Protein AF-A0A354F4V1-F1 (afdb_monomer_lite)

Secondary structure (DSSP, 8-state):
-PPPEEEEEE-TTSSSEEEEEEE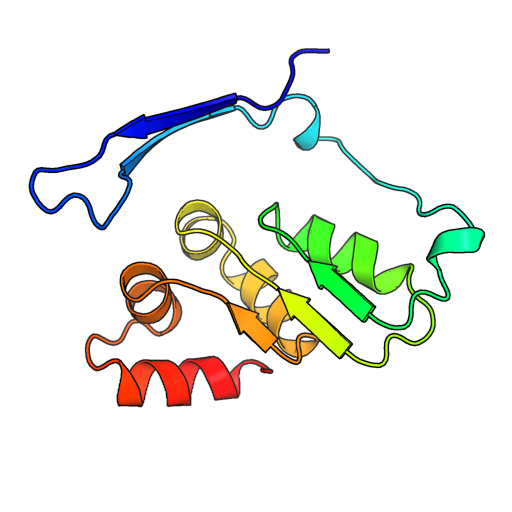-GGGSS------GGGTT-SEEEE-SS-HHHHHHHHTT-S--SEEEEE--HHHHHHSHHHHHHHHTT-SEEE--HHHHHHHHT-S-HHHHHHHHGGG--

Sequence (121 aa):
GKTFRWKGEYGYQLNEAQTLETHLNVFESFKPSLPQSYRDSEGVFLANINPELQTDVLNQVTSPKIIACDTMNFWISGKRDALLKTLEHVDILIINDGEARQLAMEANLVKAARIIRSYGP

Structure (mmCIF, N/CA/C/O backbone):
data_AF-A0A354F4V1-F1
#
_entry.id   AF-A0A354F4V1-F1
#
loop_
_atom_site.group_PDB
_atom_site.id
_atom_site.type_symbol
_atom_site.label_atom_id
_atom_site.label_alt_id
_atom_site.label_comp_id
_atom_site.label_asym_id
_atom_site.label_entity_id
_atom_site.label_seq_id
_atom_site.pdbx_PDB_ins_code
_atom_site.Cartn_x
_atom_site.Cartn_y
_atom_site.Cartn_z
_atom_site.occupancy
_atom_site.B_iso_or_equiv
_atom_site.auth_seq_id
_atom_site.auth_comp_id
_atom_site.auth_asym_id
_atom_site.auth_atom_id
_atom_site.pdbx_PDB_model_num
ATOM 1 N N . GLY A 1 1 ? 3.494 23.229 10.298 1.00 70.69 1 GLY A N 1
ATOM 2 C CA . GLY A 1 1 ? 4.749 22.741 9.684 1.00 70.69 1 GLY A CA 1
ATOM 3 C C . GLY A 1 1 ? 4.635 22.772 8.170 1.00 70.69 1 GLY A C 1
ATOM 4 O O . GLY A 1 1 ? 3.585 23.164 7.673 1.00 70.69 1 GLY A O 1
ATOM 5 N N . LYS A 1 2 ? 5.686 22.377 7.437 1.00 81.06 2 LYS A N 1
ATOM 6 C CA . LYS A 1 2 ? 5.610 22.202 5.973 1.00 81.06 2 LYS A CA 1
ATOM 7 C C . LYS A 1 2 ? 4.626 21.071 5.637 1.00 81.06 2 LYS A C 1
ATOM 9 O O . LYS A 1 2 ? 4.586 20.075 6.347 1.00 81.06 2 LYS A O 1
ATOM 14 N N . THR A 1 3 ? 3.815 21.220 4.597 1.00 86.44 3 THR A N 1
ATOM 15 C CA . THR A 1 3 ? 2.844 20.193 4.173 1.00 86.44 3 THR A CA 1
ATOM 16 C C . THR A 1 3 ? 3.509 19.149 3.286 1.00 86.44 3 THR A C 1
ATOM 18 O O . THR A 1 3 ? 4.550 19.436 2.704 1.00 86.44 3 THR A O 1
ATOM 21 N N . PHE A 1 4 ? 2.906 17.971 3.123 1.00 89.25 4 PHE A N 1
ATOM 22 C CA . PHE A 1 4 ? 3.334 17.012 2.098 1.00 89.25 4 PHE A CA 1
ATOM 23 C C . PHE A 1 4 ? 3.468 17.688 0.724 1.00 89.25 4 PHE A C 1
ATOM 25 O O . PHE A 1 4 ? 2.629 18.520 0.355 1.00 89.25 4 PHE A O 1
ATOM 32 N N . ARG A 1 5 ? 4.532 17.363 -0.015 1.00 89.50 5 ARG A N 1
ATOM 33 C CA . ARG A 1 5 ? 4.749 17.830 -1.391 1.00 89.50 5 ARG A CA 1
ATOM 34 C C . ARG A 1 5 ? 5.261 16.680 -2.243 1.00 89.50 5 ARG A C 1
ATOM 36 O O . ARG A 1 5 ? 6.236 16.035 -1.880 1.00 89.50 5 ARG A O 1
ATOM 43 N N . TRP A 1 6 ? 4.641 16.489 -3.397 1.00 91.94 6 TRP A N 1
ATOM 44 C CA . TRP A 1 6 ? 5.083 15.542 -4.410 1.00 91.94 6 TRP A CA 1
ATOM 45 C C . TRP A 1 6 ? 5.206 16.262 -5.751 1.00 91.94 6 TRP A C 1
ATOM 47 O O . TRP A 1 6 ? 4.386 17.128 -6.070 1.00 91.94 6 TRP A O 1
ATOM 57 N N . LYS A 1 7 ? 6.247 15.921 -6.507 1.00 89.75 7 LYS A N 1
ATOM 58 C CA . LYS A 1 7 ? 6.497 16.398 -7.863 1.00 89.75 7 LYS A CA 1
ATOM 59 C C . LYS A 1 7 ? 6.728 15.182 -8.744 1.00 89.75 7 LYS A C 1
ATOM 61 O O . LYS A 1 7 ? 7.647 14.405 -8.487 1.00 89.75 7 LYS A O 1
ATOM 66 N N . GLY A 1 8 ? 5.920 15.055 -9.786 1.00 88.94 8 GLY A N 1
ATOM 67 C CA . GLY A 1 8 ? 6.067 14.008 -10.782 1.00 88.94 8 GLY A CA 1
ATOM 68 C C . GLY A 1 8 ? 6.063 14.554 -12.199 1.00 88.94 8 GLY A C 1
ATOM 69 O O . GLY A 1 8 ? 5.629 15.681 -12.446 1.00 88.94 8 GLY A O 1
ATOM 70 N N . GLU A 1 9 ? 6.555 13.735 -13.114 1.00 88.69 9 GLU A N 1
ATOM 71 C CA . GLU A 1 9 ? 6.563 13.983 -14.549 1.00 88.69 9 GLU A CA 1
ATOM 72 C C . GLU A 1 9 ? 6.009 12.760 -15.277 1.00 88.69 9 GLU A C 1
ATOM 74 O O . GLU A 1 9 ? 6.259 11.622 -14.885 1.00 88.69 9 GLU A O 1
ATOM 79 N N . TYR A 1 10 ? 5.252 12.998 -16.343 1.00 86.44 10 TYR A N 1
ATOM 80 C CA . TYR A 1 10 ? 4.800 11.940 -17.234 1.00 86.44 10 TYR A CA 1
ATOM 81 C C . TYR A 1 10 ? 5.704 11.882 -18.460 1.00 86.44 10 TYR A C 1
ATOM 83 O O . TYR A 1 10 ? 5.982 12.904 -19.087 1.00 86.44 10 TYR A O 1
ATOM 91 N N . GLY A 1 11 ? 6.123 10.671 -18.827 1.00 81.56 11 GLY A N 1
ATOM 92 C CA . GLY A 1 11 ? 6.780 10.433 -20.109 1.00 81.56 11 GLY A CA 1
ATOM 93 C C . GLY A 1 11 ? 5.791 10.466 -21.281 1.00 81.56 11 GLY A C 1
ATOM 94 O O . GLY A 1 11 ? 4.583 10.591 -21.101 1.00 81.56 11 GLY A O 1
ATOM 95 N N . TYR A 1 12 ? 6.289 10.258 -22.501 1.00 80.00 12 TYR A N 1
ATOM 96 C CA . TYR A 1 12 ? 5.474 10.275 -23.729 1.00 80.00 12 TYR A CA 1
ATOM 97 C C . TYR A 1 12 ? 4.294 9.295 -23.738 1.00 80.00 12 TYR A C 1
ATOM 99 O O . TYR A 1 12 ? 3.299 9.541 -24.410 1.00 80.00 12 TYR A O 1
ATOM 107 N N . GLN A 1 13 ? 4.409 8.180 -23.013 1.00 76.69 13 GLN A N 1
ATOM 108 C CA . GLN A 1 13 ? 3.350 7.174 -22.923 1.00 76.69 13 GLN A CA 1
ATOM 109 C C . GLN A 1 13 ? 2.207 7.591 -21.985 1.00 76.69 13 GLN A C 1
ATOM 111 O O . GLN A 1 13 ? 1.187 6.916 -21.977 1.00 76.69 13 GLN A O 1
ATOM 116 N N . LEU A 1 14 ? 2.375 8.670 -21.202 1.00 77.06 14 LEU A N 1
ATOM 117 C CA . LEU A 1 14 ? 1.391 9.277 -20.288 1.00 77.06 14 LEU A CA 1
ATOM 118 C C . LEU A 1 14 ? 0.724 8.329 -19.266 1.00 77.06 14 LEU A C 1
ATOM 120 O O . LEU A 1 14 ? -0.190 8.746 -18.563 1.00 77.06 14 LEU A O 1
ATOM 124 N N . ASN A 1 15 ? 1.198 7.087 -19.145 1.00 74.38 15 ASN A N 1
ATOM 125 C CA . ASN A 1 15 ? 0.615 6.063 -18.274 1.00 74.38 15 ASN A CA 1
ATOM 126 C C . ASN A 1 15 ? 1.322 5.942 -16.921 1.00 74.38 15 ASN A C 1
ATOM 128 O O . ASN A 1 15 ? 0.682 5.624 -15.926 1.00 74.38 15 ASN A O 1
ATOM 132 N N . GLU A 1 16 ? 2.631 6.198 -16.871 1.00 71.75 16 GLU A N 1
ATOM 133 C CA . GLU A 1 16 ? 3.426 6.091 -15.648 1.00 71.75 16 GLU A CA 1
ATOM 134 C C . GLU A 1 16 ? 3.967 7.467 -15.251 1.00 71.75 16 GLU A C 1
ATOM 136 O O . GLU A 1 16 ? 4.593 8.165 -16.058 1.00 71.75 16 GLU A O 1
ATOM 141 N N . ALA A 1 17 ? 3.715 7.854 -14.000 1.00 80.62 17 ALA A N 1
ATOM 142 C CA . ALA A 1 17 ? 4.274 9.059 -13.409 1.00 80.62 17 ALA A CA 1
ATOM 143 C C . ALA A 1 17 ? 5.641 8.745 -12.786 1.00 80.62 17 ALA A C 1
ATOM 145 O O . ALA A 1 17 ? 5.748 7.985 -11.820 1.00 80.62 17 ALA A O 1
ATOM 146 N N . GLN A 1 18 ? 6.690 9.384 -13.292 1.00 81.00 18 GLN A N 1
ATOM 147 C CA . GLN A 1 18 ? 8.000 9.367 -12.657 1.00 81.00 18 GLN A CA 1
ATOM 148 C C . GLN A 1 18 ? 7.996 10.326 -11.472 1.00 81.00 18 GLN A C 1
ATOM 150 O O . GLN A 1 18 ? 7.706 11.512 -11.616 1.00 81.00 18 GLN A O 1
ATOM 155 N N . THR A 1 19 ? 8.324 9.818 -10.286 1.00 83.19 19 THR A N 1
ATOM 156 C CA . THR A 1 19 ? 8.482 10.657 -9.094 1.00 83.19 19 THR A CA 1
ATOM 157 C C . THR A 1 19 ? 9.821 11.387 -9.169 1.00 83.19 19 THR A C 1
ATOM 159 O O . THR A 1 19 ? 10.870 10.752 -9.106 1.00 83.19 19 THR A O 1
ATOM 162 N N . LEU A 1 20 ? 9.779 12.716 -9.286 1.00 85.00 20 LEU A N 1
ATOM 163 C CA . LEU A 1 20 ? 10.964 13.578 -9.291 1.00 85.00 20 LEU A CA 1
ATOM 164 C C . LEU A 1 20 ? 11.372 13.963 -7.867 1.00 85.00 20 LEU A C 1
ATOM 166 O O . LEU A 1 20 ? 12.552 13.948 -7.531 1.00 85.00 20 LEU A O 1
ATOM 170 N N . GLU A 1 21 ? 10.395 14.314 -7.028 1.00 86.75 21 GLU A N 1
ATOM 171 C CA . GLU A 1 21 ? 10.624 14.686 -5.631 1.00 86.75 21 GLU A CA 1
ATOM 172 C C . GLU A 1 21 ? 9.443 14.267 -4.749 1.00 86.75 21 GLU A C 1
ATOM 174 O O . GLU A 1 21 ? 8.284 14.517 -5.089 1.00 86.75 21 GLU A O 1
ATOM 179 N N . THR A 1 22 ? 9.744 13.721 -3.570 1.00 85.44 22 THR A N 1
ATOM 180 C CA . THR A 1 22 ? 8.765 13.452 -2.508 1.00 85.44 22 THR A CA 1
ATOM 181 C C . THR A 1 22 ? 9.271 14.051 -1.205 1.00 85.44 22 THR A C 1
ATOM 183 O O . THR A 1 22 ? 10.302 13.636 -0.682 1.00 85.44 22 THR A O 1
ATOM 186 N N . HIS A 1 23 ? 8.524 15.003 -0.654 1.00 87.19 23 HIS A N 1
ATOM 187 C CA . HIS A 1 23 ? 8.782 15.604 0.651 1.00 87.19 23 HIS A CA 1
ATOM 188 C C . HIS A 1 23 ? 7.650 15.211 1.599 1.00 87.19 23 HIS A C 1
ATOM 190 O O . HIS A 1 23 ? 6.547 15.767 1.534 1.00 87.19 23 HIS A O 1
ATOM 196 N N . LEU A 1 24 ? 7.925 14.245 2.478 1.00 83.81 24 LEU A N 1
ATOM 197 C CA . LEU A 1 24 ? 6.952 13.733 3.446 1.00 83.81 24 LEU A CA 1
ATOM 198 C C . LEU A 1 24 ? 6.527 14.823 4.446 1.00 83.81 24 LEU A C 1
ATOM 200 O O . LEU A 1 24 ? 5.336 14.966 4.738 1.00 83.81 24 LEU A O 1
ATOM 204 N N . ASN A 1 25 ? 7.476 15.649 4.904 1.00 89.50 25 ASN A N 1
ATOM 205 C CA . ASN A 1 25 ? 7.246 16.776 5.809 1.00 89.50 25 ASN A CA 1
ATOM 206 C C . ASN A 1 25 ? 6.427 16.361 7.049 1.00 89.50 25 ASN A C 1
ATOM 208 O O . ASN A 1 25 ? 6.854 15.492 7.798 1.00 89.50 25 ASN A O 1
ATOM 212 N N . VAL A 1 26 ? 5.241 16.943 7.283 1.00 86.38 26 VAL A N 1
ATOM 213 C CA . VAL A 1 26 ? 4.375 16.588 8.429 1.00 86.38 26 VAL A CA 1
ATOM 214 C C . VAL A 1 26 ? 4.078 15.091 8.547 1.00 86.38 26 VAL A C 1
ATOM 216 O O . VAL A 1 26 ? 3.821 14.645 9.660 1.00 86.38 26 VAL A O 1
ATOM 21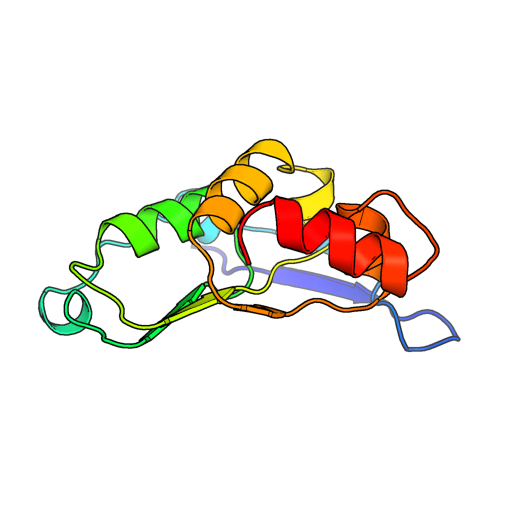9 N N . PHE A 1 27 ? 4.146 14.319 7.455 1.00 83.81 27 PHE A N 1
ATOM 220 C CA . PHE A 1 27 ? 3.945 12.870 7.493 1.00 83.81 27 PHE A CA 1
ATOM 221 C C . PHE A 1 27 ? 5.145 12.067 8.008 1.00 83.81 27 PHE A C 1
ATOM 223 O O . PHE A 1 27 ? 4.963 10.902 8.339 1.00 83.81 27 PHE A O 1
ATOM 230 N N . GLU A 1 28 ? 6.339 12.653 8.137 1.00 79.81 28 GLU A N 1
ATOM 231 C CA . GLU A 1 28 ? 7.519 11.939 8.662 1.00 79.81 28 GLU A CA 1
ATOM 232 C C . GLU A 1 28 ? 7.324 11.485 10.109 1.00 79.81 28 GLU A C 1
ATOM 234 O O . GLU A 1 28 ? 7.739 10.394 10.487 1.00 79.81 28 GLU A O 1
ATOM 239 N N . SER A 1 29 ? 6.663 12.317 10.914 1.00 79.62 29 SER A N 1
ATOM 240 C CA . SER A 1 29 ? 6.390 12.057 12.328 1.00 79.62 29 SER A CA 1
ATOM 241 C C . SER A 1 29 ? 4.896 11.946 12.628 1.00 79.62 29 SER A C 1
ATOM 243 O O . SER A 1 29 ? 4.488 12.069 13.785 1.00 79.62 29 SER A O 1
ATOM 245 N N . PHE A 1 30 ? 4.058 11.792 11.601 1.00 83.69 30 PHE A N 1
ATOM 246 C CA . PHE A 1 30 ? 2.616 11.726 11.785 1.00 83.69 30 PHE A CA 1
ATOM 247 C C . PHE A 1 30 ? 2.227 10.401 12.435 1.00 83.69 30 PHE A C 1
ATOM 249 O O . PHE A 1 30 ? 2.518 9.332 11.911 1.00 83.69 30 PHE A O 1
ATOM 256 N N . LYS A 1 31 ? 1.557 10.491 13.585 1.00 84.06 31 LYS A N 1
ATOM 257 C CA . LYS A 1 31 ? 1.008 9.352 14.324 1.00 84.06 31 LYS A CA 1
ATOM 258 C C . LYS A 1 31 ? -0.477 9.615 14.586 1.00 84.06 31 LYS A C 1
ATOM 260 O O . LYS A 1 31 ? -0.800 10.283 15.571 1.00 84.06 31 LYS A O 1
ATOM 265 N N . PRO A 1 32 ? -1.378 9.199 13.682 1.00 86.12 32 PRO A N 1
ATOM 266 C CA . PRO A 1 32 ? -2.801 9.438 13.822 1.00 86.12 32 PRO A CA 1
ATOM 267 C C . PRO A 1 32 ? -3.340 8.634 15.001 1.00 86.12 32 PRO A C 1
ATOM 269 O O . PRO A 1 32 ? -3.111 7.432 15.103 1.00 86.12 32 PRO A O 1
ATOM 272 N N . SER A 1 33 ? -4.090 9.312 15.865 1.00 92.75 33 SER A N 1
ATOM 273 C CA . SER A 1 33 ? -4.966 8.669 16.839 1.00 92.75 33 SER A CA 1
ATOM 274 C C . SER A 1 33 ? -6.391 8.788 16.318 1.00 92.75 33 SER A C 1
ATOM 276 O O . SER A 1 33 ? -6.900 9.904 16.176 1.00 92.75 33 SER A O 1
ATOM 278 N N . LEU A 1 34 ? -7.015 7.659 15.980 1.00 92.19 34 LEU A N 1
ATOM 279 C CA . LEU A 1 34 ? -8.387 7.653 15.488 1.00 92.19 34 LEU A CA 1
ATOM 280 C C . LEU A 1 34 ? -9.347 8.068 16.614 1.00 92.19 34 LEU A C 1
ATOM 282 O O . LEU A 1 34 ? -9.314 7.460 17.698 1.00 92.19 34 LEU A O 1
ATOM 286 N N . PRO A 1 35 ? -10.230 9.059 16.370 1.00 94.00 35 PRO A N 1
ATOM 287 C CA . PRO A 1 35 ? -11.335 9.368 17.269 1.00 94.00 35 PRO A CA 1
ATOM 288 C C . PRO A 1 35 ? -12.192 8.127 17.525 1.00 94.00 35 PRO A C 1
ATOM 290 O O . PRO A 1 35 ? -12.341 7.285 16.642 1.00 94.00 35 PRO A O 1
ATOM 293 N N . GLN A 1 36 ? -12.800 8.033 18.711 1.00 91.94 36 GLN A N 1
ATOM 294 C CA . GLN A 1 36 ? -13.610 6.870 19.096 1.00 91.94 36 GLN A CA 1
ATOM 295 C C . GLN A 1 36 ? -14.709 6.548 18.072 1.00 91.94 36 GLN A C 1
ATOM 297 O O . GLN A 1 36 ? -14.947 5.381 17.793 1.00 91.94 36 GLN A O 1
ATOM 302 N N . SER A 1 37 ? -15.313 7.580 17.477 1.00 93.06 37 SER A N 1
ATOM 303 C CA . SER A 1 37 ? -16.369 7.472 16.464 1.00 93.06 37 SER A CA 1
ATOM 304 C C . SER A 1 37 ? -15.927 6.864 15.132 1.00 93.06 37 SER A C 1
ATOM 306 O O . SER A 1 37 ? -16.770 6.662 14.272 1.00 93.06 37 SER A O 1
ATOM 308 N N . TYR A 1 38 ? -14.621 6.703 14.894 1.00 92.38 38 TYR A N 1
ATOM 309 C CA . TYR A 1 38 ? -14.083 6.128 13.654 1.00 92.38 38 TYR A CA 1
ATOM 310 C C . TYR A 1 38 ? -13.556 4.703 13.863 1.00 92.38 38 TYR A C 1
ATOM 312 O O . TYR A 1 38 ? -13.233 4.021 12.890 1.00 92.38 38 TYR A O 1
ATOM 320 N N . ARG A 1 39 ? -13.450 4.232 15.113 1.00 94.44 39 ARG A N 1
ATOM 321 C CA . ARG A 1 39 ? -12.879 2.912 15.436 1.00 94.44 39 ARG A CA 1
ATOM 322 C C . ARG A 1 39 ? -13.824 1.752 15.130 1.00 94.44 39 ARG A C 1
ATOM 324 O O . ARG A 1 39 ? -13.369 0.615 15.061 1.00 94.44 39 ARG A O 1
ATOM 331 N N . ASP A 1 40 ? -15.109 2.028 14.949 1.00 94.31 40 ASP A N 1
ATOM 332 C CA . ASP A 1 40 ? -16.166 1.091 14.560 1.00 94.31 40 ASP A CA 1
ATOM 333 C C . ASP A 1 40 ? -16.489 1.145 13.055 1.00 94.31 40 ASP A C 1
ATOM 335 O O . ASP A 1 40 ? -17.495 0.591 12.615 1.00 94.31 40 ASP A O 1
ATOM 339 N N . SER A 1 41 ? -15.625 1.778 12.252 1.00 95.19 41 SER A N 1
ATOM 340 C CA . SER A 1 41 ? -15.781 1.833 10.796 1.00 95.19 41 SER A CA 1
ATOM 341 C C . SER A 1 41 ? -15.851 0.428 10.190 1.00 95.19 41 SER A C 1
ATOM 343 O O . SER A 1 41 ? -14.922 -0.368 10.324 1.00 95.19 41 SER A O 1
ATOM 345 N N . GLU A 1 42 ? -16.937 0.142 9.468 1.00 95.19 42 GLU A N 1
ATOM 346 C CA . GLU A 1 42 ? -17.133 -1.157 8.810 1.00 95.19 42 GLU A CA 1
ATOM 347 C C . GLU A 1 42 ? -16.264 -1.329 7.557 1.00 95.19 42 GLU A C 1
ATOM 349 O O . GLU A 1 42 ? -15.974 -2.454 7.162 1.00 95.19 42 GLU A O 1
ATOM 354 N N . GLY A 1 43 ? -15.857 -0.232 6.920 1.00 96.31 43 GLY A N 1
ATOM 355 C CA . GLY A 1 43 ? -14.983 -0.239 5.752 1.00 96.31 43 GLY A CA 1
ATOM 356 C C . GLY A 1 43 ? -13.782 0.664 5.978 1.00 96.31 43 GLY A C 1
ATOM 357 O O . GLY A 1 43 ? -13.938 1.804 6.420 1.00 96.31 43 GLY A O 1
ATOM 358 N N . VAL A 1 44 ? -12.590 0.162 5.666 1.00 97.25 44 VAL A N 1
ATOM 359 C CA . VAL A 1 44 ? -11.334 0.901 5.809 1.00 97.25 44 VAL A CA 1
ATOM 360 C C . VAL A 1 44 ? -10.657 0.986 4.451 1.00 97.25 44 VAL A C 1
ATOM 362 O O . VAL A 1 44 ? -10.424 -0.030 3.803 1.00 97.25 44 VAL A O 1
ATOM 365 N N . PHE A 1 45 ? -10.327 2.206 4.029 1.00 97.69 45 PHE A N 1
ATOM 366 C CA . PHE A 1 45 ? -9.494 2.439 2.856 1.00 97.69 45 PHE A CA 1
ATOM 367 C C . PHE A 1 45 ? -8.136 2.992 3.289 1.00 97.69 45 PHE A C 1
ATOM 369 O O . PHE A 1 45 ? -8.012 4.154 3.683 1.00 97.69 45 PHE A O 1
ATOM 376 N N . LEU A 1 46 ? -7.123 2.132 3.243 1.00 96.88 46 LEU A N 1
ATOM 377 C CA . LEU A 1 46 ? -5.729 2.445 3.519 1.00 96.88 46 LEU A CA 1
ATOM 378 C C . LEU A 1 46 ? -5.119 3.104 2.280 1.00 96.88 46 LEU A C 1
ATOM 380 O O . LEU A 1 46 ? -4.433 2.463 1.490 1.00 96.88 46 LEU A O 1
ATOM 384 N N . ALA A 1 47 ? -5.414 4.391 2.106 1.00 96.19 47 ALA A N 1
ATOM 385 C CA . ALA A 1 47 ? -4.877 5.177 1.004 1.00 96.19 47 ALA A CA 1
ATOM 386 C C . ALA A 1 47 ? -3.339 5.288 1.068 1.00 96.19 47 ALA A C 1
ATOM 388 O O . ALA A 1 47 ? -2.731 5.144 2.136 1.00 96.19 47 ALA A O 1
ATOM 389 N N . ASN A 1 48 ? -2.727 5.591 -0.072 1.00 95.19 48 ASN A N 1
ATOM 390 C CA . ASN A 1 48 ? -1.296 5.547 -0.311 1.00 95.19 48 ASN A CA 1
ATOM 391 C C . ASN A 1 48 ? -0.537 6.451 0.664 1.00 95.19 48 ASN A C 1
ATOM 393 O O . ASN A 1 48 ? -0.572 7.682 0.582 1.00 95.19 48 ASN A O 1
ATOM 397 N N . ILE A 1 49 ? 0.192 5.814 1.574 1.00 94.00 49 ILE A N 1
ATOM 398 C CA . ILE A 1 49 ? 1.101 6.436 2.530 1.00 94.00 49 ILE A CA 1
ATOM 399 C C . ILE A 1 49 ? 2.088 5.369 3.027 1.00 94.00 49 ILE A C 1
ATOM 401 O O . ILE A 1 49 ? 2.072 4.235 2.557 1.00 94.00 49 ILE A O 1
ATOM 405 N N . ASN A 1 50 ? 2.970 5.723 3.964 1.00 94.00 50 ASN A N 1
ATOM 406 C CA . ASN A 1 50 ? 3.887 4.774 4.591 1.00 94.00 50 ASN A CA 1
ATOM 407 C C . ASN A 1 50 ? 3.120 3.517 5.073 1.00 94.00 50 ASN A C 1
ATOM 409 O O . ASN A 1 50 ? 2.219 3.674 5.898 1.00 94.00 50 ASN A O 1
ATOM 413 N N . PRO A 1 51 ? 3.488 2.295 4.639 1.00 96.19 51 PRO A N 1
ATOM 414 C CA . PRO A 1 51 ? 2.787 1.071 5.032 1.00 96.19 51 PRO A CA 1
ATOM 415 C C . PRO A 1 51 ? 2.705 0.850 6.546 1.00 96.19 51 PRO A C 1
ATOM 417 O O . PRO A 1 51 ? 1.693 0.390 7.062 1.00 96.19 51 PRO A O 1
ATOM 420 N N . GLU A 1 52 ? 3.729 1.268 7.295 1.00 94.69 52 GLU A N 1
ATOM 421 C CA . GLU A 1 52 ? 3.702 1.202 8.764 1.00 94.69 52 GLU A CA 1
ATOM 422 C C . GLU A 1 52 ? 2.565 2.051 9.343 1.00 94.69 52 GLU A C 1
ATOM 424 O O . GLU A 1 52 ? 1.883 1.634 10.271 1.00 94.69 52 GLU A O 1
ATOM 429 N N . LEU A 1 53 ? 2.313 3.217 8.743 1.00 94.44 53 LEU A N 1
ATOM 430 C CA . LEU A 1 53 ? 1.217 4.090 9.138 1.00 94.44 53 LEU A CA 1
ATOM 431 C C . LEU A 1 53 ? -0.144 3.492 8.763 1.00 94.44 53 LEU A C 1
ATOM 433 O O . LEU A 1 53 ? -1.099 3.628 9.523 1.00 94.44 53 LEU A O 1
ATOM 437 N N . GLN A 1 54 ? -0.235 2.837 7.600 1.00 95.94 54 GLN A N 1
ATOM 438 C CA . GLN A 1 54 ? -1.442 2.119 7.185 1.00 95.94 54 GLN A CA 1
ATOM 439 C C . GLN A 1 54 ? -1.789 1.035 8.216 1.00 95.94 54 GLN A C 1
ATOM 441 O O . GLN A 1 54 ? -2.921 0.980 8.697 1.00 95.94 54 GLN A O 1
ATOM 446 N N . THR A 1 55 ? -0.797 0.246 8.634 1.00 95.06 55 THR A N 1
ATOM 447 C CA . THR A 1 55 ? -0.949 -0.765 9.688 1.00 95.06 55 THR A CA 1
ATOM 448 C C . THR A 1 55 ? -1.298 -0.143 11.046 1.00 95.06 55 THR A C 1
ATOM 450 O O . THR A 1 55 ? -2.201 -0.629 11.724 1.00 95.06 55 THR A O 1
ATOM 453 N N . ASP A 1 56 ? -0.655 0.961 11.439 1.00 94.62 56 ASP A N 1
ATOM 454 C CA . ASP A 1 56 ? -0.955 1.669 12.693 1.00 94.62 56 ASP A CA 1
ATOM 455 C C . ASP A 1 56 ? -2.397 2.197 12.744 1.00 94.62 56 ASP A C 1
ATOM 457 O O . ASP A 1 56 ? -3.028 2.190 13.804 1.00 94.62 56 ASP A O 1
ATOM 461 N N . VAL A 1 57 ? -2.934 2.668 11.615 1.00 94.50 57 VAL A N 1
ATOM 462 C CA . VAL A 1 57 ? -4.339 3.086 11.498 1.00 94.50 57 VAL A CA 1
ATOM 463 C C . VAL A 1 57 ? -5.259 1.874 11.583 1.00 94.50 57 VAL A C 1
ATOM 465 O O . VAL A 1 57 ? -6.226 1.907 12.344 1.00 94.50 57 VAL A O 1
ATOM 468 N N . LEU A 1 58 ? -4.948 0.801 10.852 1.00 95.12 58 LEU A N 1
ATOM 469 C CA . LEU A 1 58 ? -5.758 -0.414 10.842 1.00 95.12 58 LEU A CA 1
ATOM 470 C C . LEU A 1 58 ? -5.877 -1.036 12.241 1.00 95.12 58 LEU A C 1
ATOM 472 O O . LEU A 1 58 ? -6.977 -1.386 12.657 1.00 95.12 58 LEU A O 1
ATOM 476 N N . ASN A 1 59 ? -4.784 -1.072 13.007 1.00 95.06 59 ASN A N 1
ATOM 477 C CA . ASN A 1 59 ? -4.751 -1.595 14.379 1.00 95.06 59 ASN A CA 1
ATOM 478 C C . ASN A 1 59 ? -5.639 -0.820 15.369 1.00 95.06 59 ASN A C 1
ATOM 480 O O . ASN A 1 59 ? -5.897 -1.294 16.475 1.00 95.06 59 ASN A O 1
ATOM 484 N N . GLN A 1 60 ? -6.087 0.385 15.008 1.00 95.88 60 GLN A N 1
ATOM 485 C CA . GLN A 1 60 ? -7.000 1.187 15.824 1.00 95.88 60 GLN A CA 1
ATOM 486 C C . GLN A 1 60 ? -8.477 0.950 15.477 1.00 95.88 60 GLN A C 1
ATOM 488 O O . GLN A 1 60 ? -9.349 1.427 16.209 1.00 95.88 60 GLN A O 1
ATOM 493 N N . VAL A 1 61 ? -8.771 0.235 14.385 1.00 96.19 61 VAL A N 1
ATOM 494 C CA . VAL A 1 61 ? -10.129 -0.135 13.969 1.00 96.19 61 VAL A CA 1
ATOM 495 C C . VAL A 1 61 ? -10.477 -1.500 14.561 1.00 96.19 61 VAL A C 1
ATOM 497 O O . VAL A 1 61 ? -9.691 -2.437 14.512 1.00 96.19 61 VAL A O 1
ATOM 500 N N . THR A 1 62 ? -11.659 -1.617 15.163 1.00 92.94 62 THR A N 1
ATOM 501 C CA . THR A 1 62 ? -12.002 -2.756 16.030 1.00 92.94 62 THR A CA 1
ATOM 502 C C . THR A 1 62 ? -12.405 -4.002 15.242 1.00 92.94 62 THR A C 1
ATOM 504 O O . THR A 1 62 ? -12.033 -5.112 15.617 1.00 92.94 62 THR A O 1
ATOM 507 N N . SER A 1 63 ? -13.206 -3.857 14.184 1.00 93.12 63 SER A N 1
ATOM 508 C CA . SER A 1 63 ? -13.703 -4.986 13.379 1.00 93.12 63 SER A CA 1
ATOM 509 C C . SER A 1 63 ? -14.185 -4.508 12.003 1.00 93.12 63 SER A C 1
ATOM 511 O O . SER A 1 63 ? -15.394 -4.466 11.759 1.00 93.12 63 SER A O 1
ATOM 513 N N . PRO A 1 64 ? -13.267 -4.103 11.107 1.00 95.56 64 PRO A N 1
ATOM 514 C CA . PRO A 1 64 ? -13.645 -3.773 9.741 1.00 95.56 64 PRO A CA 1
ATOM 515 C C . PRO A 1 64 ? -14.164 -5.028 9.025 1.00 95.56 64 PRO A C 1
ATOM 517 O O . PRO A 1 64 ? -13.643 -6.126 9.207 1.00 95.56 64 PRO A O 1
ATOM 520 N N . LYS A 1 6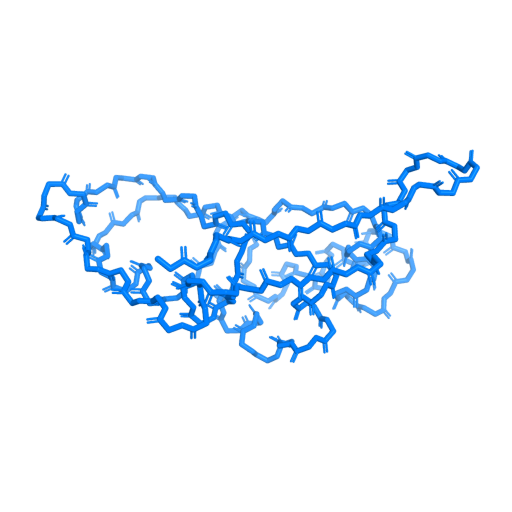5 ? -15.204 -4.867 8.208 1.00 96.62 65 LYS A N 1
ATOM 521 C CA . LYS A 1 65 ? -15.751 -5.916 7.335 1.00 96.62 65 LYS A CA 1
ATOM 522 C C . LYS A 1 65 ? -15.019 -5.997 6.000 1.00 96.62 65 LYS A C 1
ATOM 524 O O . LYS A 1 65 ? -15.110 -7.020 5.333 1.00 96.62 65 LYS A O 1
ATOM 529 N N . ILE A 1 66 ? -14.389 -4.898 5.587 1.00 97.56 66 ILE A N 1
ATOM 530 C CA . ILE A 1 66 ? -13.630 -4.819 4.344 1.00 97.56 66 ILE A CA 1
ATOM 531 C C . ILE A 1 66 ? -12.489 -3.813 4.464 1.00 97.56 66 ILE A C 1
ATOM 533 O O . ILE A 1 66 ? -12.674 -2.690 4.947 1.00 97.56 66 ILE A O 1
ATOM 537 N N . ILE A 1 67 ? -11.315 -4.220 4.002 1.00 98.19 67 ILE A N 1
ATOM 538 C CA . ILE A 1 67 ? -10.089 -3.436 4.016 1.00 98.19 67 ILE A CA 1
ATOM 539 C C . ILE A 1 67 ? -9.581 -3.340 2.581 1.00 98.19 67 ILE A C 1
ATOM 541 O O . ILE A 1 67 ? -9.118 -4.315 1.991 1.00 98.19 67 ILE A O 1
ATOM 545 N N . ALA A 1 68 ? -9.662 -2.142 2.017 1.00 98.12 68 ALA A N 1
ATOM 546 C CA . ALA A 1 68 ? -9.060 -1.821 0.734 1.00 98.12 68 ALA A CA 1
ATOM 547 C C . ALA A 1 68 ? -7.776 -1.011 0.950 1.00 98.12 68 ALA A C 1
ATOM 549 O O . ALA A 1 68 ? -7.678 -0.232 1.896 1.00 98.12 68 ALA A O 1
ATOM 550 N N . CYS A 1 69 ? -6.791 -1.184 0.079 1.00 98.06 69 CYS A N 1
ATOM 551 C CA . CYS A 1 69 ? -5.496 -0.521 0.161 1.00 98.06 69 CYS A CA 1
ATOM 552 C C . CYS A 1 69 ? -5.021 -0.134 -1.238 1.00 98.06 69 CYS A C 1
ATOM 554 O O . CYS A 1 69 ? -5.215 -0.890 -2.192 1.00 98.06 69 CYS A O 1
ATOM 556 N N . ASP A 1 70 ? -4.376 1.019 -1.354 1.00 97.75 70 ASP A N 1
ATOM 557 C CA . ASP A 1 70 ? -3.505 1.340 -2.479 1.00 97.75 70 ASP A CA 1
ATOM 558 C C . ASP A 1 70 ? -2.108 1.736 -1.965 1.00 97.75 70 ASP A C 1
ATOM 560 O O . ASP A 1 70 ? -1.853 1.918 -0.769 1.00 97.75 70 ASP A O 1
ATOM 564 N N . THR A 1 71 ? -1.142 1.774 -2.875 1.00 96.12 71 THR A N 1
ATOM 565 C CA . THR A 1 71 ? 0.250 2.101 -2.556 1.00 96.12 71 THR A CA 1
ATOM 566 C C . THR A 1 71 ? 0.892 2.809 -3.744 1.00 96.12 71 THR A C 1
ATOM 568 O O . THR A 1 71 ? 0.197 3.255 -4.650 1.00 96.12 71 THR A O 1
ATOM 571 N N . MET A 1 72 ? 2.215 2.955 -3.740 1.00 94.19 72 MET A N 1
ATOM 572 C CA . MET A 1 72 ? 2.955 3.477 -4.885 1.00 94.19 72 MET A CA 1
ATOM 573 C C . MET A 1 72 ? 4.337 2.839 -4.999 1.00 94.19 72 MET A C 1
ATOM 575 O O . MET A 1 72 ? 4.893 2.323 -4.023 1.00 94.19 72 MET A O 1
ATOM 579 N N . ASN A 1 73 ? 4.942 2.974 -6.176 1.00 91.56 73 ASN A N 1
ATOM 580 C CA . ASN A 1 73 ? 6.313 2.548 -6.471 1.00 91.56 73 ASN A CA 1
ATOM 581 C C . ASN A 1 73 ? 7.358 2.948 -5.405 1.00 91.56 73 ASN A C 1
ATOM 583 O O . ASN A 1 73 ? 8.260 2.160 -5.110 1.00 91.56 73 ASN A O 1
ATOM 587 N N . PHE A 1 74 ? 7.227 4.132 -4.792 1.00 91.56 74 PHE A N 1
ATOM 588 C CA . PHE A 1 74 ? 8.103 4.607 -3.714 1.00 91.56 74 PHE A CA 1
ATOM 589 C C . PHE A 1 74 ? 8.098 3.669 -2.496 1.00 91.56 74 PHE A C 1
ATOM 591 O O . PHE A 1 74 ? 9.165 3.323 -1.987 1.00 91.56 74 PHE A O 1
ATOM 598 N N . TRP A 1 75 ? 6.926 3.201 -2.056 1.00 95.19 7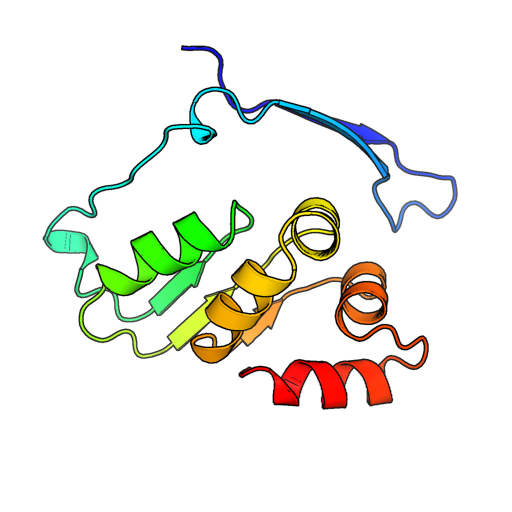5 TRP A N 1
ATOM 599 C CA . TRP A 1 75 ? 6.817 2.272 -0.925 1.00 95.19 75 TRP A CA 1
ATOM 600 C C . TRP A 1 75 ? 7.154 0.838 -1.323 1.00 95.19 75 TRP A C 1
ATOM 602 O O . TRP A 1 75 ? 7.797 0.140 -0.540 1.00 95.19 75 TRP A O 1
ATOM 612 N N . ILE A 1 76 ? 6.810 0.425 -2.548 1.00 96.25 76 ILE A N 1
ATOM 613 C CA . ILE A 1 76 ? 7.171 -0.899 -3.079 1.00 96.25 76 ILE A CA 1
ATOM 614 C C . ILE A 1 76 ? 8.697 -1.076 -3.106 1.00 96.25 76 ILE A C 1
ATOM 616 O O . ILE A 1 76 ? 9.189 -2.141 -2.738 1.00 96.25 76 ILE A O 1
ATOM 620 N N . SER A 1 77 ? 9.452 -0.040 -3.495 1.00 93.81 77 SER A N 1
ATOM 621 C CA . SER A 1 77 ? 10.923 -0.068 -3.487 1.00 93.81 77 SER A CA 1
ATOM 622 C C . SER A 1 77 ? 11.526 0.182 -2.106 1.00 93.81 77 SER A C 1
ATOM 624 O O . SER A 1 77 ? 12.462 -0.506 -1.711 1.00 93.81 77 SER A O 1
ATOM 626 N N . GLY A 1 78 ? 11.042 1.195 -1.383 1.00 94.00 78 GLY A N 1
ATOM 627 C CA . GLY A 1 78 ? 11.701 1.683 -0.168 1.00 94.00 78 GLY A CA 1
ATOM 628 C C . GLY A 1 78 ? 11.304 0.954 1.115 1.00 94.00 78 GLY A C 1
ATOM 629 O O . GLY A 1 78 ? 12.070 0.954 2.075 1.00 94.00 78 GLY A O 1
ATOM 630 N N . LYS A 1 79 ? 10.108 0.355 1.156 1.0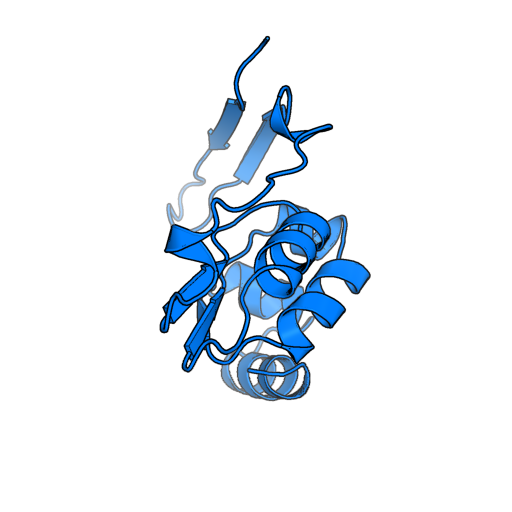0 95.75 79 LYS A N 1
ATOM 631 C CA . LYS A 1 79 ? 9.518 -0.263 2.356 1.00 95.75 79 LYS A CA 1
ATOM 632 C C . LYS A 1 79 ? 8.774 -1.561 2.039 1.00 95.75 79 LYS A C 1
ATOM 634 O O . LYS A 1 79 ? 7.722 -1.835 2.614 1.00 95.75 79 LYS A O 1
ATOM 639 N N . ARG A 1 80 ? 9.342 -2.375 1.146 1.00 96.31 80 ARG A N 1
ATOM 640 C CA . ARG A 1 80 ? 8.735 -3.629 0.680 1.00 96.31 80 ARG A CA 1
ATOM 641 C C . ARG A 1 80 ? 8.274 -4.535 1.822 1.00 96.31 80 ARG A C 1
ATOM 643 O O . ARG A 1 80 ? 7.136 -4.980 1.806 1.00 96.31 80 ARG A O 1
ATOM 650 N N . ASP A 1 81 ? 9.122 -4.781 2.816 1.00 97.38 81 ASP A N 1
ATOM 651 C CA . ASP A 1 81 ? 8.790 -5.704 3.910 1.00 97.38 81 ASP A CA 1
ATOM 652 C C . ASP A 1 81 ? 7.629 -5.195 4.770 1.00 97.38 81 ASP A C 1
ATOM 654 O O . ASP A 1 81 ? 6.780 -5.974 5.195 1.00 97.38 81 ASP A O 1
ATOM 658 N N . ALA A 1 82 ? 7.571 -3.882 5.015 1.00 97.25 82 ALA A N 1
ATOM 659 C CA . ALA A 1 82 ? 6.450 -3.274 5.724 1.00 97.25 82 ALA A CA 1
ATOM 660 C C . ALA A 1 82 ? 5.169 -3.353 4.886 1.00 97.25 82 ALA A C 1
ATOM 662 O O . ALA A 1 82 ? 4.126 -3.711 5.418 1.00 97.25 82 ALA A O 1
ATOM 663 N N . LEU A 1 83 ? 5.267 -3.095 3.577 1.00 97.69 83 LEU A N 1
ATOM 664 C CA . LEU A 1 83 ? 4.148 -3.235 2.649 1.00 97.69 83 LEU A CA 1
ATOM 665 C C . LEU A 1 83 ? 3.601 -4.663 2.637 1.00 97.69 83 LEU A C 1
ATOM 667 O O . LEU A 1 83 ? 2.398 -4.833 2.773 1.00 97.69 83 LEU A O 1
ATOM 671 N N . LEU A 1 84 ? 4.456 -5.683 2.522 1.00 97.75 84 LEU A N 1
ATOM 672 C CA . LEU A 1 84 ? 4.010 -7.079 2.523 1.00 97.75 84 LEU A CA 1
ATOM 673 C C . LEU A 1 84 ? 3.255 -7.430 3.811 1.00 97.75 84 LEU A C 1
ATOM 675 O O . LEU A 1 84 ? 2.184 -8.014 3.725 1.00 97.75 84 LEU A O 1
ATOM 679 N N . LYS A 1 85 ? 3.739 -6.978 4.976 1.00 97.44 85 LYS A N 1
ATOM 680 C CA . LYS A 1 85 ? 3.019 -7.143 6.251 1.00 97.44 85 LYS A CA 1
ATOM 681 C C . LYS A 1 85 ? 1.668 -6.434 6.260 1.00 97.44 85 LYS A C 1
ATOM 683 O O . LYS A 1 85 ? 0.708 -6.970 6.788 1.00 97.44 85 LYS A O 1
ATOM 688 N N . THR A 1 86 ? 1.575 -5.229 5.696 1.00 97.19 86 THR A N 1
ATOM 689 C CA . THR A 1 86 ? 0.288 -4.531 5.566 1.00 97.19 86 THR A CA 1
ATOM 690 C C . THR A 1 86 ? -0.674 -5.326 4.682 1.00 97.19 86 THR A C 1
ATOM 692 O O . THR A 1 86 ? -1.843 -5.455 5.032 1.00 97.19 86 THR A O 1
ATOM 695 N N . LEU A 1 87 ? -0.190 -5.888 3.568 1.00 97.62 87 LEU A N 1
ATOM 696 C CA . LEU A 1 87 ? -1.014 -6.646 2.623 1.00 97.62 87 LEU A CA 1
ATOM 697 C C . LEU A 1 87 ? -1.602 -7.929 3.220 1.00 97.62 87 LEU A C 1
ATOM 699 O O . LEU A 1 87 ? -2.703 -8.293 2.822 1.00 97.62 87 LEU A O 1
ATOM 703 N N . GLU A 1 88 ? -0.954 -8.553 4.209 1.00 97.31 88 GLU A N 1
ATOM 704 C CA . GLU A 1 88 ? -1.491 -9.729 4.922 1.00 97.31 88 GLU A CA 1
ATOM 705 C C . GLU A 1 88 ? -2.869 -9.475 5.559 1.00 97.31 88 GLU A C 1
ATOM 707 O O . GLU A 1 88 ? -3.614 -10.418 5.827 1.00 97.31 88 GLU A O 1
ATOM 712 N N . HIS A 1 89 ? -3.218 -8.208 5.797 1.00 96.25 89 HIS A N 1
ATOM 713 C CA . HIS A 1 89 ? -4.472 -7.789 6.420 1.00 96.25 89 HIS A CA 1
ATOM 714 C C . HIS A 1 89 ? -5.453 -7.117 5.449 1.00 96.25 89 HIS A C 1
ATOM 716 O O . HIS A 1 89 ? -6.465 -6.583 5.889 1.00 96.25 89 HIS A O 1
ATOM 722 N N . VAL A 1 90 ? -5.145 -7.062 4.154 1.00 97.31 90 VAL A N 1
ATOM 723 C CA . VAL A 1 90 ? -5.935 -6.329 3.156 1.00 97.31 90 VAL A CA 1
ATOM 724 C C . VAL A 1 90 ? -6.781 -7.304 2.344 1.00 97.31 90 VAL A C 1
ATOM 726 O O . VAL A 1 90 ? -6.261 -8.298 1.855 1.00 97.31 90 VAL A O 1
ATOM 729 N N . ASP A 1 91 ? -8.058 -6.980 2.129 1.00 97.81 91 ASP A N 1
ATOM 730 C CA . ASP A 1 91 ? -8.970 -7.766 1.285 1.00 97.81 91 ASP A CA 1
ATOM 731 C C . ASP A 1 91 ? -8.905 -7.344 -0.192 1.00 97.81 91 ASP A C 1
ATOM 733 O O . ASP A 1 91 ? -9.133 -8.144 -1.097 1.00 97.81 91 ASP A O 1
ATOM 737 N N . ILE A 1 92 ? -8.652 -6.057 -0.457 1.00 98.12 92 ILE A N 1
ATOM 738 C CA . ILE A 1 92 ? -8.625 -5.492 -1.812 1.00 98.12 92 ILE A CA 1
ATOM 739 C C . ILE A 1 92 ? -7.392 -4.609 -1.984 1.00 98.12 92 ILE A C 1
ATOM 741 O O . ILE A 1 92 ? -7.286 -3.554 -1.363 1.00 98.12 92 ILE A O 1
ATOM 745 N N . LEU A 1 93 ? -6.496 -4.985 -2.895 1.00 98.25 93 LEU A N 1
ATOM 746 C CA . LEU A 1 93 ? -5.375 -4.143 -3.314 1.00 98.25 93 LEU A CA 1
ATOM 747 C C . LEU A 1 93 ? -5.664 -3.481 -4.667 1.00 98.25 93 LEU A C 1
ATOM 749 O O . LEU A 1 93 ? -5.966 -4.163 -5.647 1.00 98.25 93 LEU A O 1
ATOM 753 N N . ILE A 1 94 ? -5.528 -2.157 -4.725 1.00 97.94 94 ILE A N 1
ATOM 754 C CA . ILE A 1 94 ? -5.711 -1.343 -5.929 1.00 97.94 94 ILE A CA 1
ATOM 755 C C . ILE A 1 94 ? -4.355 -0.756 -6.321 1.00 97.94 94 ILE A C 1
ATOM 757 O O . ILE A 1 94 ? -3.807 0.079 -5.610 1.00 97.94 94 ILE A O 1
ATOM 761 N N . ILE A 1 95 ? -3.813 -1.203 -7.452 1.00 96.44 95 ILE A N 1
ATOM 762 C CA . ILE A 1 95 ? -2.525 -0.753 -7.997 1.00 96.44 95 ILE A CA 1
ATOM 763 C C . ILE A 1 95 ? -2.565 -0.766 -9.526 1.00 96.44 95 ILE A C 1
ATOM 765 O O . ILE A 1 95 ? -3.367 -1.487 -10.128 1.00 96.44 95 ILE A O 1
ATOM 769 N N . ASN A 1 96 ? -1.693 0.016 -10.162 1.00 93.81 96 ASN A N 1
ATOM 770 C CA . ASN A 1 96 ? -1.535 -0.014 -11.617 1.00 93.81 96 ASN A CA 1
ATOM 771 C C . ASN A 1 96 ? -0.671 -1.204 -12.086 1.00 93.81 96 ASN A C 1
ATOM 773 O O . ASN A 1 96 ? -0.144 -1.990 -11.295 1.00 93.81 96 ASN A O 1
ATOM 777 N N . ASP A 1 97 ? -0.536 -1.368 -13.401 1.00 94.50 97 ASP A N 1
ATOM 778 C CA . ASP A 1 97 ? 0.196 -2.481 -14.002 1.00 94.50 97 ASP A CA 1
ATOM 779 C C . ASP A 1 97 ? 1.713 -2.411 -13.761 1.00 94.50 97 ASP A C 1
ATOM 781 O O . ASP A 1 97 ? 2.342 -3.457 -13.586 1.00 94.50 97 ASP A O 1
ATOM 785 N N . GLY A 1 98 ? 2.297 -1.211 -13.709 1.00 92.69 98 GLY A N 1
ATOM 786 C CA . GLY A 1 98 ? 3.701 -0.996 -13.348 1.00 92.69 98 GLY A CA 1
ATOM 787 C C . GLY A 1 98 ? 3.998 -1.424 -11.910 1.00 92.69 98 GLY A C 1
ATOM 788 O O . GLY A 1 98 ? 4.902 -2.223 -11.663 1.00 92.69 98 GLY A O 1
ATOM 789 N N . GLU A 1 99 ? 3.167 -0.981 -10.971 1.00 95.38 99 GLU A N 1
ATOM 790 C CA . GLU A 1 99 ? 3.229 -1.350 -9.555 1.00 95.38 99 GLU A CA 1
ATOM 791 C C . GLU A 1 99 ? 3.016 -2.849 -9.352 1.00 95.38 99 GLU A C 1
ATOM 793 O O . GLU A 1 99 ? 3.753 -3.471 -8.591 1.00 95.38 99 GLU A O 1
ATOM 798 N N . ALA A 1 100 ? 2.069 -3.462 -10.069 1.00 97.06 100 ALA A N 1
ATOM 799 C CA . ALA A 1 100 ? 1.837 -4.902 -9.994 1.00 97.06 100 ALA A CA 1
ATOM 800 C C . ALA A 1 100 ? 3.069 -5.701 -10.441 1.00 97.06 100 ALA A C 1
ATOM 802 O O . ALA A 1 100 ? 3.479 -6.653 -9.772 1.00 97.06 100 ALA A O 1
ATOM 803 N N . ARG A 1 101 ? 3.706 -5.295 -11.546 1.00 96.44 101 ARG A N 1
ATOM 804 C CA . ARG A 1 101 ? 4.941 -5.930 -12.034 1.00 96.44 101 ARG A CA 1
ATOM 805 C C . ARG A 1 101 ? 6.089 -5.751 -11.049 1.00 96.44 101 ARG A C 1
ATOM 807 O O . ARG A 1 101 ? 6.815 -6.706 -10.785 1.00 96.44 101 ARG A O 1
ATOM 814 N N . GLN A 1 102 ? 6.237 -4.551 -10.494 1.00 96.12 102 GLN A N 1
ATOM 815 C CA . GLN A 1 102 ? 7.274 -4.226 -9.518 1.00 96.12 102 GLN A CA 1
ATOM 816 C C . GLN A 1 102 ? 7.079 -5.004 -8.209 1.00 96.12 102 GLN A C 1
ATOM 818 O O . GLN A 1 102 ? 8.027 -5.581 -7.675 1.00 96.12 102 GLN A O 1
ATOM 823 N N . LEU A 1 103 ? 5.845 -5.070 -7.706 1.00 97.19 103 LEU A N 1
ATOM 824 C CA . LEU A 1 103 ? 5.503 -5.772 -6.476 1.00 97.19 103 LEU A CA 1
ATOM 825 C C . LEU A 1 103 ? 5.710 -7.282 -6.626 1.00 97.19 103 LEU A C 1
ATOM 827 O O . LEU A 1 103 ? 6.314 -7.892 -5.747 1.00 97.19 103 LEU A O 1
ATOM 831 N N . ALA A 1 104 ? 5.274 -7.876 -7.736 1.00 97.50 104 ALA A N 1
ATOM 832 C CA . ALA A 1 104 ? 5.433 -9.308 -7.986 1.00 97.50 104 ALA A CA 1
ATOM 833 C C . ALA A 1 104 ? 6.826 -9.707 -8.505 1.00 97.50 104 ALA A C 1
ATOM 835 O O . ALA A 1 104 ? 7.129 -10.897 -8.550 1.00 97.50 104 ALA A O 1
ATOM 836 N N . MET A 1 105 ? 7.648 -8.738 -8.927 1.00 96.75 105 MET A N 1
ATOM 837 C CA . MET A 1 105 ? 8.876 -8.965 -9.703 1.00 96.75 105 MET A CA 1
ATOM 838 C C . MET A 1 105 ? 8.634 -9.871 -10.927 1.00 96.75 105 MET A C 1
ATOM 840 O O . MET A 1 105 ? 9.432 -10.751 -11.244 1.00 96.75 105 MET A O 1
ATOM 844 N N . GLU A 1 106 ? 7.506 -9.670 -11.612 1.00 97.75 106 GLU A N 1
ATOM 845 C CA . GLU A 1 106 ? 7.037 -10.522 -12.710 1.00 97.75 106 GLU A CA 1
ATOM 846 C C . GLU A 1 106 ? 6.357 -9.676 -13.793 1.00 97.75 106 GLU A C 1
ATOM 848 O O . GLU A 1 106 ? 5.490 -8.850 -13.517 1.00 97.75 106 GLU A O 1
ATOM 853 N N . ALA A 1 107 ? 6.734 -9.896 -15.053 1.00 95.50 107 ALA A N 1
ATOM 854 C CA . ALA A 1 107 ? 6.224 -9.126 -16.181 1.00 95.50 107 ALA A CA 1
ATOM 855 C C . ALA A 1 107 ? 4.838 -9.602 -16.644 1.00 95.50 107 ALA A C 1
ATOM 857 O O . ALA A 1 107 ? 4.053 -8.835 -17.195 1.00 95.50 107 ALA A O 1
ATOM 858 N N . ASN A 1 108 ? 4.489 -10.871 -16.491 1.00 97.69 108 ASN A N 1
ATOM 859 C CA . ASN A 1 108 ? 3.165 -11.321 -16.890 1.00 97.69 108 ASN A CA 1
ATOM 860 C C . ASN A 1 108 ? 2.124 -10.926 -15.829 1.00 97.69 108 ASN A C 1
ATOM 862 O O . ASN A 1 108 ? 2.146 -11.465 -14.728 1.00 97.69 108 ASN A O 1
ATOM 866 N N . LEU A 1 109 ? 1.167 -10.056 -16.172 1.00 96.69 109 LEU A N 1
ATOM 867 C CA . LEU A 1 109 ? 0.156 -9.569 -15.219 1.00 96.69 109 LEU A CA 1
ATOM 868 C C . LEU A 1 109 ? -0.695 -10.681 -14.593 1.00 96.69 109 LEU A C 1
ATOM 870 O O . LEU A 1 109 ? -1.051 -10.592 -13.424 1.00 96.69 109 LEU A O 1
ATOM 874 N N . VAL A 1 110 ? -0.982 -11.758 -15.328 1.00 97.50 110 VAL A N 1
ATOM 875 C CA . VAL A 1 110 ? -1.749 -12.893 -14.790 1.00 97.50 110 VAL A CA 1
ATOM 876 C C . VAL A 1 110 ? -0.938 -13.638 -13.727 1.00 97.50 110 VAL A C 1
ATOM 878 O O . VAL A 1 110 ? -1.483 -14.038 -12.699 1.00 97.50 110 VAL A O 1
ATOM 881 N N . LYS A 1 111 ? 0.369 -13.819 -13.946 1.00 98.19 111 LYS A N 1
ATOM 882 C CA . LYS A 1 111 ? 1.268 -14.397 -12.935 1.00 98.19 111 LYS A CA 1
ATOM 883 C C . LYS A 1 111 ? 1.485 -13.439 -11.766 1.00 98.19 111 LYS A C 1
ATOM 885 O O . LYS A 1 111 ? 1.398 -13.878 -10.624 1.00 98.19 111 LYS A O 1
ATOM 890 N N . ALA A 1 112 ? 1.697 -12.154 -12.046 1.00 98.12 112 ALA A N 1
ATOM 891 C CA . ALA A 1 112 ? 1.871 -11.119 -11.036 1.00 98.12 112 ALA A CA 1
ATOM 892 C C . ALA A 1 112 ? 0.664 -11.063 -10.094 1.00 98.12 112 ALA A C 1
ATOM 894 O O . ALA A 1 112 ? 0.838 -11.130 -8.884 1.00 98.12 112 ALA A O 1
ATOM 895 N N . ALA A 1 113 ? -0.558 -11.076 -10.637 1.00 97.19 113 ALA A N 1
ATOM 896 C CA . ALA A 1 113 ? -1.782 -11.135 -9.846 1.00 97.19 113 ALA A CA 1
ATOM 897 C C . ALA A 1 113 ? -1.828 -12.375 -8.938 1.00 97.19 113 ALA A C 1
ATOM 899 O O . ALA A 1 113 ? -2.171 -12.263 -7.769 1.00 97.19 113 ALA A O 1
ATOM 900 N N . ARG A 1 114 ? -1.440 -13.561 -9.430 1.00 97.62 114 ARG A N 1
ATOM 901 C CA . ARG A 1 114 ? -1.392 -14.777 -8.592 1.00 97.62 114 ARG A CA 1
ATOM 902 C C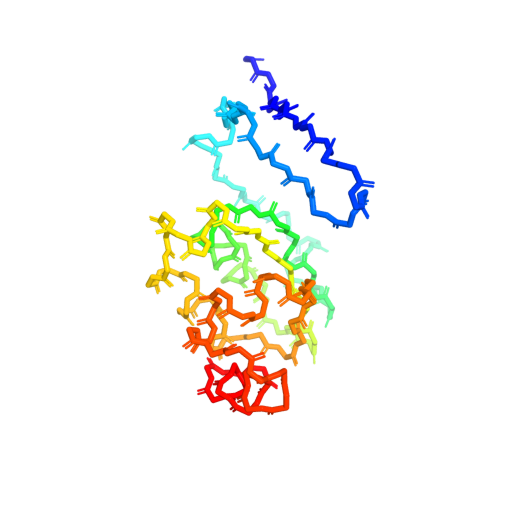 . ARG A 1 114 ? -0.371 -14.675 -7.458 1.00 97.62 114 ARG A C 1
ATOM 904 O O . ARG A 1 114 ? -0.659 -15.145 -6.365 1.00 97.62 114 ARG A O 1
ATOM 911 N N . ILE A 1 115 ? 0.793 -14.082 -7.721 1.00 97.88 115 ILE A N 1
ATOM 912 C CA . ILE A 1 115 ? 1.837 -13.854 -6.714 1.00 97.88 115 ILE A CA 1
ATOM 913 C C . ILE A 1 115 ? 1.346 -12.849 -5.672 1.00 97.88 115 ILE A C 1
ATOM 915 O O . ILE A 1 115 ? 1.408 -13.129 -4.482 1.00 97.88 115 ILE A O 1
ATOM 919 N N . ILE A 1 116 ? 0.804 -11.713 -6.105 1.00 97.94 116 ILE A N 1
ATOM 920 C CA . ILE A 1 116 ? 0.302 -10.664 -5.211 1.00 97.94 116 ILE A CA 1
ATOM 921 C C . ILE A 1 116 ? -0.807 -11.199 -4.316 1.00 97.94 116 ILE A C 1
ATOM 923 O O . ILE A 1 116 ? -0.786 -10.952 -3.115 1.00 97.94 116 ILE A O 1
ATOM 927 N N . ARG A 1 117 ? -1.707 -12.018 -4.870 1.00 96.88 117 ARG A N 1
ATOM 928 C CA . ARG A 1 117 ? -2.762 -12.649 -4.079 1.00 96.88 117 ARG A CA 1
ATOM 929 C C . ARG A 1 117 ? -2.263 -13.636 -3.025 1.00 96.88 117 ARG A C 1
ATOM 931 O O . ARG A 1 117 ? -2.987 -13.990 -2.106 1.00 96.88 117 ARG A O 1
ATOM 938 N N . SER A 1 118 ? -1.021 -14.107 -3.145 1.00 96.81 118 SER A N 1
ATOM 939 C CA . SER A 1 118 ? -0.403 -14.936 -2.105 1.00 96.81 118 SER A CA 1
ATOM 940 C C . SER A 1 118 ? 0.127 -14.127 -0.917 1.00 96.81 118 SER A C 1
ATOM 942 O O . SER A 1 118 ? 0.504 -14.724 0.085 1.00 96.81 118 SER A O 1
ATOM 944 N N . TYR A 1 119 ? 0.149 -12.791 -1.013 1.00 96.12 119 TYR A N 1
ATOM 945 C CA . TYR A 1 119 ? 0.572 -11.897 0.069 1.00 96.12 119 TYR A CA 1
ATOM 946 C C . TYR A 1 119 ? -0.566 -11.502 1.021 1.00 96.12 119 TYR A C 1
ATOM 948 O O . TYR A 1 119 ? -0.284 -10.910 2.054 1.00 96.12 119 TYR A O 1
ATOM 956 N N . GLY A 1 120 ? -1.823 -11.819 0.689 1.00 93.31 120 GLY A N 1
ATOM 957 C CA . GLY A 1 120 ? -2.995 -11.530 1.523 1.00 93.31 120 GLY A CA 1
ATOM 958 C C . GLY A 1 120 ? -4.283 -11.320 0.714 1.00 93.31 120 GLY A C 1
ATOM 959 O O . GLY A 1 120 ? -5.175 -12.160 0.837 1.00 93.31 120 GLY A O 1
ATOM 960 N N . PRO A 1 121 ? -4.365 -10.270 -0.131 1.00 88.00 121 PRO A N 1
ATOM 961 C CA . PRO A 1 121 ? -5.586 -9.890 -0.865 1.00 88.00 121 PRO A CA 1
ATOM 962 C C . PRO A 1 121 ? -6.049 -10.939 -1.892 1.00 88.00 121 PRO A C 1
ATOM 964 O O . PRO A 1 121 ? -7.255 -11.251 -2.015 1.00 88.00 121 PRO A O 1
#

pLDDT: mean 92.53, std 6.31, range [70.69, 98.25]

Foldseek 3Di:
DDDWDWDWDADPVNPDTHTPDTDCVCVVPDQDDDDPVCLQAQEEEQEEDALVNSVSVVVSRDHHVAYEYEYDPCCCPPPVVSNLVSQQPHPHYDDDLVSLCSNQVHNDNVVSVVSSVVSHD

Radius of gyration: 15.4 Å; chains: 1; bounding box: 29×38×43 Å